Protein AF-A0A355UAX6-F1 (afdb_monomer)

Mean predicted aligned error: 2.27 Å

Nearest PDB structures (foldseek):
  1umc-assembly1_C  TM=9.844E-01  e=7.859E-01  Thermus thermophilus

pLDDT: mean 96.57, std 1.42, range [93.12, 98.5]

Radius of gyration: 12.24 Å; Cα contacts (8 Å, |Δi|>4): 28; chains: 1; bounding box: 26×17×29 Å

Solvent-accessible surface area (backbone atoms only — not comparable to full-atom values): 3289 Å² total; per-residue (Å²): 94,68,54,52,81,65,70,50,100,73,83,91,84,79,90,80,87,52,59,59,91,92,43,46,46,82,80,74,47,89,65,94,46,82,40,62,56,25,63,82,43,74,37,94,60,75,131

Foldseek 3Di:
DVCLVVVPPDDDDDDPPQDDPPRGPVRVDDDPDPQVCCVVSVHDGDD

Secondary structure (DSSP, 8-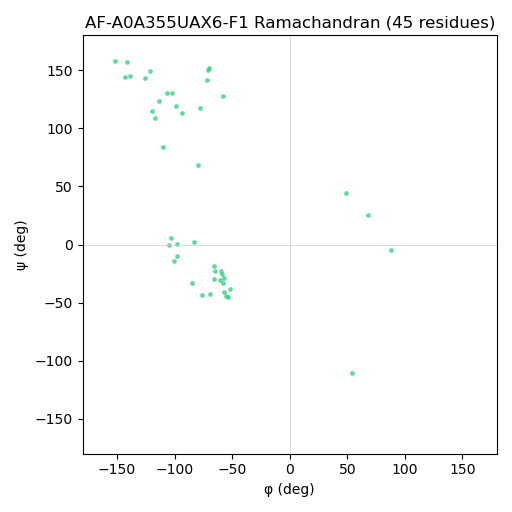state):
-HHHHTT----------SEETTEEHHHH-SSSSGGGHHHHHT-----

Structure (mmCIF, N/CA/C/O backbone):
data_AF-A0A355UAX6-F1
#
_entry.id   AF-A0A355UAX6-F1
#
loop_
_atom_site.group_PDB
_atom_site.id
_atom_site.type_symbol
_atom_site.label_atom_id
_atom_site.label_alt_id
_atom_site.label_comp_id
_atom_site.label_asym_id
_atom_site.label_entity_id
_atom_site.label_seq_id
_atom_site.pdbx_PDB_in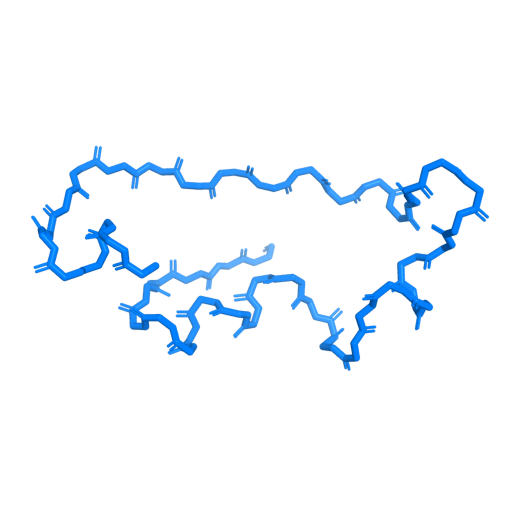s_code
_atom_site.Cartn_x
_atom_site.Cartn_y
_atom_site.Cartn_z
_atom_site.occupancy
_atom_site.B_iso_or_equiv
_atom_site.auth_seq_id
_atom_site.auth_comp_id
_atom_site.auth_asym_id
_atom_site.auth_atom_id
_atom_site.pdbx_PDB_model_num
ATOM 1 N N . ASN A 1 1 ? -3.473 -3.000 8.056 1.00 94.88 1 ASN A N 1
ATOM 2 C CA . ASN A 1 1 ? -3.774 -3.945 9.154 1.00 94.88 1 ASN A CA 1
ATOM 3 C C . ASN A 1 1 ? -4.094 -3.213 10.452 1.00 94.88 1 ASN A C 1
ATOM 5 O O . ASN A 1 1 ? -5.266 -3.077 10.746 1.00 94.88 1 ASN A O 1
ATOM 9 N N . LEU A 1 2 ? -3.108 -2.659 11.172 1.00 98.12 2 LEU A N 1
ATOM 10 C CA . LEU A 1 2 ? -3.339 -2.050 12.493 1.00 98.12 2 LEU A CA 1
ATOM 11 C C . LEU A 1 2 ? -4.444 -0.984 12.511 1.00 98.12 2 LEU A C 1
ATOM 13 O O . LEU A 1 2 ? -5.322 -1.031 13.359 1.00 98.12 2 LEU A O 1
ATOM 17 N N . ALA A 1 3 ? -4.440 -0.087 11.521 1.00 98.25 3 ALA A N 1
ATOM 18 C CA . ALA A 1 3 ? -5.474 0.933 11.375 1.00 98.25 3 ALA A CA 1
ATOM 19 C C . ALA A 1 3 ? -6.89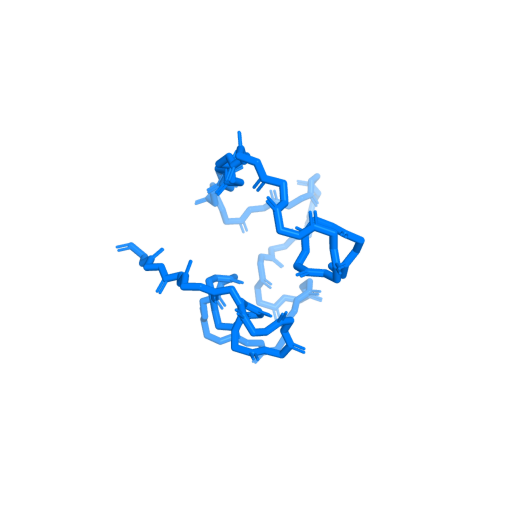6 0.366 11.237 1.00 98.25 3 ALA A C 1
ATOM 21 O O . ALA A 1 3 ? -7.825 0.989 11.729 1.00 98.25 3 ALA A O 1
ATOM 22 N N . ALA A 1 4 ? -7.053 -0.805 10.610 1.00 98.00 4 ALA A N 1
ATOM 23 C CA . ALA A 1 4 ? -8.345 -1.476 10.492 1.00 98.00 4 ALA A CA 1
ATOM 24 C C . ALA A 1 4 ? -8.748 -2.160 11.804 1.00 98.00 4 ALA A C 1
ATOM 26 O O . ALA A 1 4 ? -9.880 -2.034 12.235 1.00 98.00 4 ALA A O 1
ATOM 27 N N . VAL A 1 5 ? -7.816 -2.852 12.471 1.00 98.38 5 VAL A N 1
ATOM 28 C CA . VAL A 1 5 ? -8.095 -3.553 13.742 1.00 98.38 5 VAL A CA 1
ATOM 29 C C . VAL A 1 5 ? -8.439 -2.582 14.875 1.00 98.38 5 VAL A C 1
ATOM 31 O O . VAL A 1 5 ? -9.144 -2.949 15.808 1.00 98.38 5 VAL A O 1
ATOM 34 N N . TRP A 1 6 ? -7.900 -1.365 14.826 1.00 98.44 6 TRP A N 1
ATOM 35 C CA . TRP A 1 6 ? -8.085 -0.342 15.856 1.00 98.44 6 TRP A CA 1
ATOM 36 C C . TRP A 1 6 ? -9.085 0.750 15.472 1.00 98.44 6 TRP A C 1
ATOM 38 O O . TRP A 1 6 ? -9.184 1.732 16.204 1.00 98.44 6 TRP A O 1
ATOM 48 N N . ASP A 1 7 ? -9.769 0.620 14.332 1.00 97.69 7 ASP A N 1
ATOM 49 C CA . ASP A 1 7 ? -10.724 1.617 13.828 1.00 97.69 7 ASP A CA 1
ATOM 50 C C . ASP A 1 7 ? -10.159 3.055 13.842 1.00 97.69 7 ASP A C 1
ATOM 52 O O . ASP A 1 7 ? -10.802 4.011 14.284 1.00 97.69 7 ASP A O 1
ATOM 56 N N . LEU A 1 8 ? -8.907 3.223 13.396 1.00 98.50 8 LEU A N 1
ATOM 57 C CA . LEU A 1 8 ? -8.234 4.523 13.455 1.00 98.50 8 LEU A CA 1
ATOM 58 C C . LEU A 1 8 ? -8.813 5.505 12.421 1.00 98.50 8 LEU A C 1
ATOM 60 O O . LEU A 1 8 ? -9.019 5.123 11.267 1.00 98.50 8 LEU A O 1
ATOM 64 N N . PRO A 1 9 ? -8.960 6.801 12.765 1.00 98.12 9 PRO A N 1
ATOM 65 C CA . PRO A 1 9 ? -9.440 7.830 11.844 1.00 98.12 9 PRO A CA 1
ATOM 66 C C . PRO A 1 9 ? -8.313 8.300 10.910 1.00 98.12 9 PRO A C 1
ATOM 68 O O . PRO A 1 9 ? -7.812 9.419 11.021 1.00 98.12 9 PRO A O 1
ATOM 71 N N . VAL A 1 10 ? -7.869 7.424 10.009 1.00 97.75 10 VAL A N 1
ATOM 72 C CA . VAL A 1 10 ? -6.756 7.686 9.085 1.00 97.75 10 VAL A CA 1
ATOM 73 C C . VAL A 1 10 ? -7.181 7.556 7.630 1.00 97.75 10 VAL A C 1
ATOM 75 O O . VAL A 1 10 ? -8.033 6.743 7.280 1.00 97.75 10 VAL A O 1
ATOM 78 N N . ILE A 1 11 ? -6.527 8.333 6.768 1.00 97.44 11 ILE A N 1
ATOM 79 C CA . ILE A 1 11 ? -6.647 8.224 5.314 1.00 97.44 11 ILE A CA 1
ATOM 80 C C . ILE A 1 11 ? -5.299 7.759 4.775 1.00 97.44 11 ILE A C 1
ATOM 82 O O . ILE A 1 11 ? -4.276 8.407 4.998 1.00 97.44 11 ILE A O 1
ATOM 86 N N . PHE A 1 12 ? -5.297 6.641 4.051 1.00 97.94 12 PHE A N 1
ATOM 87 C CA . PHE A 1 12 ? -4.130 6.198 3.296 1.00 97.94 12 PHE A CA 1
ATOM 88 C C . PHE A 1 12 ? -4.233 6.723 1.870 1.00 97.94 12 PHE A C 1
ATOM 90 O O . PHE A 1 12 ? -5.098 6.296 1.109 1.00 97.94 12 PHE A O 1
ATOM 97 N N . LEU A 1 13 ? -3.334 7.635 1.509 1.00 97.69 13 LEU A N 1
ATOM 98 C CA . LEU A 1 13 ? -3.181 8.111 0.141 1.00 97.69 13 LEU A CA 1
ATOM 99 C C . LEU A 1 13 ? -1.967 7.433 -0.492 1.00 97.69 13 LEU A C 1
ATOM 101 O O . LEU A 1 13 ? -0.889 7.409 0.101 1.00 97.69 13 LEU A O 1
ATOM 105 N N . VAL A 1 14 ? -2.143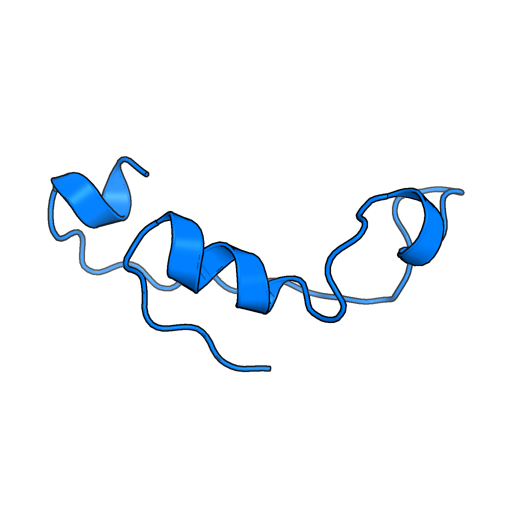 6.884 -1.693 1.00 96.56 14 VAL A N 1
ATOM 106 C CA . VAL A 1 14 ? -1.063 6.244 -2.447 1.00 96.56 14 VAL A CA 1
ATOM 107 C C . VAL A 1 14 ? -0.874 6.976 -3.763 1.00 96.56 14 VAL A C 1
ATOM 109 O O . VAL A 1 14 ? -1.741 6.931 -4.632 1.00 96.56 14 VAL A O 1
ATOM 112 N N . GLU A 1 15 ? 0.286 7.601 -3.936 1.00 96.94 15 GLU A N 1
ATOM 113 C CA . GLU A 1 15 ? 0.686 8.129 -5.235 1.00 96.94 15 GLU A CA 1
ATOM 114 C C . GLU A 1 15 ? 1.182 6.994 -6.126 1.00 96.94 15 GLU A C 1
ATOM 116 O O . GLU A 1 15 ? 2.172 6.323 -5.833 1.00 96.94 15 GLU A O 1
ATOM 121 N N . ASN A 1 16 ? 0.477 6.775 -7.233 1.00 95.25 16 ASN A N 1
ATOM 122 C CA . ASN A 1 16 ? 0.834 5.764 -8.214 1.00 95.25 16 ASN A CA 1
ATOM 123 C C . ASN A 1 16 ? 1.334 6.434 -9.499 1.00 95.25 16 ASN A C 1
ATOM 125 O O . ASN A 1 16 ? 0.580 6.622 -10.450 1.00 95.25 16 ASN A O 1
ATOM 129 N N . ASN A 1 17 ? 2.621 6.784 -9.528 1.00 95.88 17 ASN A N 1
ATOM 130 C CA . ASN A 1 17 ? 3.290 7.342 -10.711 1.00 95.88 17 ASN A CA 1
ATOM 131 C C . ASN A 1 17 ? 3.769 6.262 -11.711 1.00 95.88 17 ASN A C 1
ATOM 133 O O . ASN A 1 17 ? 4.398 6.580 -12.719 1.00 95.88 17 ASN A O 1
ATOM 137 N N . GLY A 1 18 ? 3.501 4.982 -11.426 1.00 95.75 18 GLY A N 1
ATOM 138 C CA . GLY A 1 18 ? 3.863 3.844 -12.268 1.00 95.75 18 GLY A CA 1
ATOM 139 C C . GLY A 1 18 ? 5.251 3.237 -12.028 1.00 95.75 18 GLY A C 1
ATOM 140 O O . GLY A 1 18 ? 5.538 2.207 -12.639 1.00 95.75 18 GLY A O 1
ATOM 141 N N . TYR A 1 19 ? 6.092 3.800 -11.151 1.00 96.56 19 TYR A N 1
ATOM 142 C CA . TYR A 1 19 ? 7.461 3.317 -10.925 1.00 96.56 19 TYR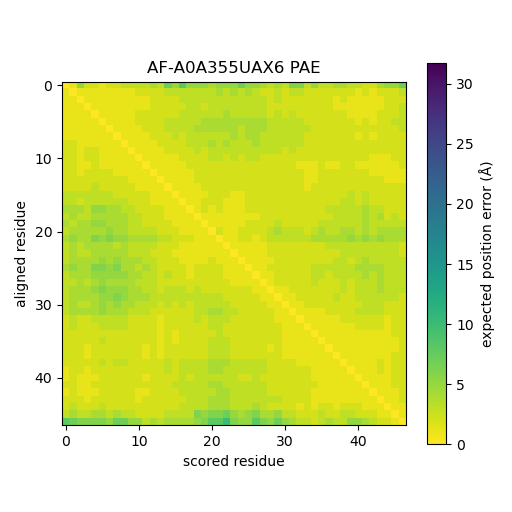 A CA 1
ATOM 143 C C . TYR A 1 19 ? 7.908 3.407 -9.461 1.00 96.56 19 TYR A C 1
ATOM 145 O O . TYR A 1 19 ? 7.637 4.373 -8.755 1.00 96.56 19 TYR A O 1
ATOM 153 N N . GLY A 1 20 ? 8.697 2.424 -9.028 1.00 96.19 20 GLY A N 1
ATOM 154 C CA . GLY A 1 20 ? 9.528 2.522 -7.831 1.00 96.19 20 GLY A CA 1
ATOM 155 C C . GLY A 1 20 ? 10.997 2.416 -8.218 1.00 96.19 20 GLY A C 1
ATOM 156 O O . GLY A 1 20 ? 11.456 1.339 -8.604 1.00 96.19 20 GLY A O 1
ATOM 157 N N . LEU A 1 21 ? 11.733 3.528 -8.127 1.00 96.44 21 LEU A N 1
ATOM 158 C CA . LEU A 1 21 ? 13.092 3.658 -8.668 1.00 96.44 21 LEU A CA 1
ATOM 159 C C . LEU A 1 21 ? 13.119 3.273 -10.164 1.00 96.44 21 LEU A C 1
ATOM 161 O O . LEU A 1 21 ? 12.549 3.978 -10.988 1.00 96.44 21 LEU A O 1
ATOM 165 N N . SER A 1 22 ? 13.743 2.148 -10.513 1.00 97.31 22 SER A N 1
ATOM 166 C CA . SER A 1 22 ? 13.832 1.610 -11.875 1.00 97.31 22 SER A CA 1
ATOM 167 C C . SER A 1 22 ? 12.804 0.512 -12.171 1.00 97.31 22 SER A C 1
ATOM 169 O O . SER A 1 22 ? 12.793 -0.032 -13.273 1.00 97.31 22 SER A O 1
ATOM 171 N N . THR A 1 23 ? 11.953 0.157 -11.204 1.00 97.50 23 THR A N 1
ATOM 172 C CA . THR A 1 23 ? 11.021 -0.971 -11.327 1.00 97.50 23 THR A CA 1
ATOM 173 C C . THR A 1 23 ? 9.626 -0.471 -11.707 1.00 97.50 23 THR A C 1
ATOM 175 O O . THR A 1 23 ? 9.036 0.284 -10.929 1.00 97.50 23 THR A O 1
ATOM 178 N N . PRO A 1 24 ? 9.064 -0.876 -12.860 1.00 96.88 24 PRO A N 1
ATOM 179 C CA . PRO A 1 24 ? 7.704 -0.504 -13.235 1.00 96.88 24 PRO A CA 1
ATOM 180 C C . PRO A 1 24 ? 6.670 -1.216 -12.348 1.00 96.88 24 PRO A C 1
ATOM 182 O O . PRO A 1 24 ? 6.893 -2.329 -11.869 1.00 96.88 24 PRO A O 1
ATOM 185 N N . SER A 1 25 ? 5.502 -0.600 -12.166 1.00 95.19 25 SER A N 1
ATOM 186 C CA . SER A 1 25 ? 4.417 -1.088 -11.296 1.00 95.19 25 SER A CA 1
ATOM 187 C C . SER A 1 25 ? 4.003 -2.543 -11.565 1.00 95.19 25 SER A C 1
ATOM 189 O O . SER A 1 25 ? 3.796 -3.306 -10.623 1.00 95.19 25 SER A O 1
ATOM 191 N N . LYS A 1 26 ? 3.978 -2.959 -12.840 1.00 95.12 26 LYS A N 1
ATOM 192 C CA . LYS A 1 26 ? 3.660 -4.334 -13.279 1.00 95.12 26 LYS A CA 1
ATOM 193 C C . LYS A 1 26 ? 4.595 -5.420 -12.719 1.00 95.12 26 LYS A C 1
ATOM 195 O O . LYS A 1 26 ? 4.206 -6.587 -12.663 1.00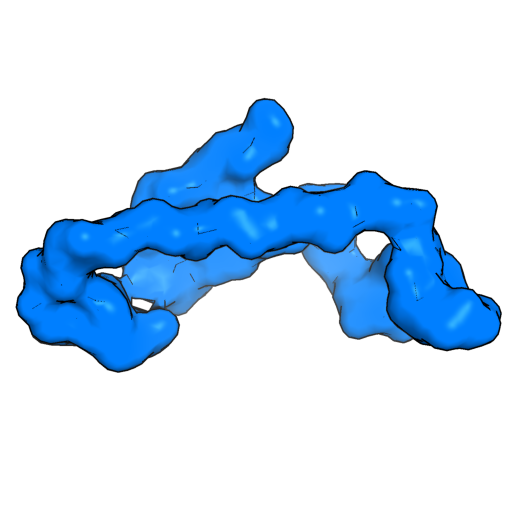 95.12 26 LYS A O 1
ATOM 200 N N . ASP A 1 27 ? 5.809 -5.034 -12.326 1.00 97.06 27 ASP A N 1
ATOM 201 C CA . ASP A 1 27 ? 6.821 -5.926 -11.754 1.00 97.06 27 ASP A CA 1
ATOM 202 C C . ASP A 1 27 ? 6.874 -5.810 -10.219 1.00 97.06 27 ASP A C 1
ATOM 204 O O . ASP A 1 27 ? 7.424 -6.685 -9.553 1.00 97.06 27 ASP A O 1
ATOM 208 N N . GLN A 1 28 ? 6.265 -4.768 -9.637 1.00 95.44 28 GLN A N 1
ATOM 209 C CA . GLN A 1 28 ? 6.200 -4.566 -8.185 1.00 95.44 28 GLN A CA 1
ATOM 210 C C . GLN A 1 28 ? 5.046 -5.314 -7.514 1.00 95.44 28 GLN A C 1
ATOM 212 O O . GLN A 1 28 ? 5.152 -5.724 -6.356 1.00 95.44 28 GLN A O 1
ATOM 217 N N . PHE A 1 29 ? 3.917 -5.467 -8.204 1.00 93.50 29 PHE A N 1
ATOM 218 C CA . PHE A 1 29 ? 2.732 -6.123 -7.661 1.00 93.50 29 PHE A CA 1
ATOM 219 C C . PHE A 1 29 ? 1.886 -6.765 -8.761 1.00 93.50 29 PHE A C 1
ATOM 221 O O . PHE A 1 29 ? 1.967 -6.409 -9.931 1.00 93.50 29 PHE A O 1
ATOM 228 N N . ARG A 1 30 ? 1.075 -7.753 -8.367 1.00 93.94 30 ARG A N 1
ATOM 229 C CA . ARG A 1 30 ? 0.192 -8.509 -9.273 1.00 93.94 30 ARG A CA 1
ATOM 230 C C . ARG A 1 30 ? -1.258 -8.021 -9.283 1.00 93.94 30 ARG A C 1
ATOM 232 O O . ARG A 1 30 ? -2.028 -8.476 -10.119 1.00 93.94 30 ARG A O 1
ATOM 239 N N . CYS A 1 31 ? -1.636 -7.135 -8.363 1.00 94.19 31 CYS A N 1
ATOM 240 C CA . CYS A 1 31 ? -2.955 -6.501 -8.367 1.00 94.19 31 CYS A CA 1
ATOM 241 C C . CYS A 1 31 ? -3.072 -5.501 -9.522 1.00 94.19 31 CYS A C 1
ATOM 243 O O . CYS A 1 31 ? -2.073 -4.887 -9.903 1.00 94.19 31 CYS A O 1
ATOM 245 N N . ALA A 1 32 ? -4.286 -5.318 -10.043 1.00 93.12 32 ALA A N 1
ATOM 246 C CA . ALA A 1 32 ? -4.548 -4.355 -11.109 1.00 93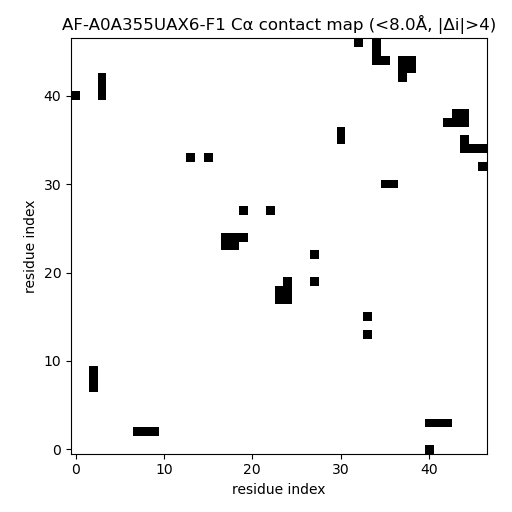.12 32 ALA A CA 1
ATOM 247 C C . ALA A 1 32 ? -4.412 -2.917 -10.587 1.00 93.12 32 ALA A C 1
ATOM 249 O O . ALA A 1 32 ? -3.763 -2.080 -11.216 1.00 93.12 32 ALA A O 1
ATOM 250 N N . HIS A 1 33 ? -4.945 -2.660 -9.391 1.00 95.12 33 HIS A N 1
ATOM 251 C CA . HIS A 1 33 ? -4.834 -1.382 -8.703 1.00 95.12 33 HIS A CA 1
ATOM 252 C C . HIS A 1 33 ? -4.261 -1.584 -7.299 1.00 95.12 33 HIS A C 1
ATOM 254 O O . HIS A 1 33 ? -4.578 -2.551 -6.610 1.00 95.12 33 HIS A O 1
ATOM 260 N N . ILE A 1 34 ? -3.425 -0.651 -6.824 1.00 96.00 34 ILE A N 1
ATOM 261 C CA . ILE A 1 34 ? -2.911 -0.715 -5.441 1.00 96.00 34 ILE A CA 1
ATOM 262 C C . ILE A 1 34 ? -4.074 -0.652 -4.434 1.00 96.00 34 ILE A C 1
ATOM 264 O O . ILE A 1 34 ? -4.005 -1.288 -3.381 1.00 96.00 34 ILE A O 1
ATOM 268 N N . ALA A 1 35 ? -5.158 0.047 -4.796 1.00 96.75 35 ALA A N 1
ATOM 269 C CA . ALA A 1 35 ? -6.395 0.120 -4.028 1.00 96.75 35 ALA A CA 1
ATOM 270 C C . ALA A 1 35 ? -7.019 -1.263 -3.754 1.00 96.75 35 ALA A C 1
ATOM 272 O O . ALA A 1 35 ? -7.601 -1.445 -2.688 1.00 96.75 35 ALA A O 1
ATOM 273 N N . ASP A 1 36 ? -6.819 -2.272 -4.612 1.00 96.56 36 ASP A N 1
ATOM 274 C CA . ASP A 1 36 ? -7.365 -3.629 -4.417 1.00 96.56 36 ASP A CA 1
ATOM 275 C C . ASP A 1 36 ? -6.882 -4.270 -3.104 1.00 96.56 36 ASP A C 1
ATOM 277 O O . ASP A 1 36 ? -7.559 -5.109 -2.509 1.00 96.56 36 ASP A O 1
ATOM 281 N N . LYS A 1 37 ? -5.718 -3.839 -2.597 1.00 96.25 37 LYS A N 1
ATOM 282 C CA . LYS A 1 37 ? -5.178 -4.296 -1.309 1.00 96.25 37 LYS A CA 1
ATOM 283 C C . LYS A 1 37 ? -6.040 -3.874 -0.115 1.00 96.25 37 LYS A C 1
ATOM 285 O O . LYS A 1 37 ? -5.953 -4.524 0.924 1.00 96.25 37 LYS A O 1
ATOM 290 N N . GLY A 1 38 ? -6.858 -2.826 -0.247 1.00 97.31 38 GLY A N 1
ATOM 291 C CA . GLY A 1 38 ? -7.777 -2.368 0.802 1.00 97.31 38 GLY A CA 1
ATOM 292 C C . GLY A 1 38 ? -8.749 -3.463 1.241 1.00 97.31 38 GLY A C 1
ATOM 293 O O . GLY A 1 38 ? -8.903 -3.693 2.441 1.00 97.31 38 GLY A O 1
ATOM 294 N N . ILE A 1 39 ? -9.268 -4.239 0.280 1.00 96.44 39 ILE A N 1
ATOM 295 C CA . ILE A 1 39 ? -10.177 -5.374 0.517 1.00 96.44 39 ILE A CA 1
ATOM 296 C C . ILE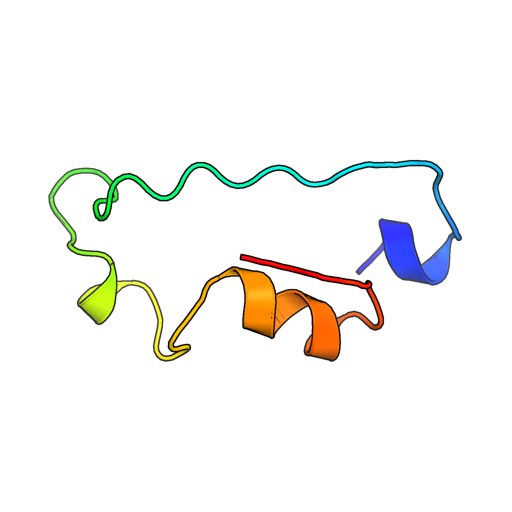 A 1 39 ? -9.549 -6.380 1.488 1.00 96.44 39 ILE A C 1
ATOM 298 O O . ILE A 1 39 ? -10.193 -6.813 2.440 1.00 96.44 39 ILE A O 1
ATOM 302 N N . GLY A 1 40 ? -8.266 -6.702 1.297 1.00 97.19 40 GLY A N 1
ATOM 303 C CA . GLY A 1 40 ? -7.541 -7.651 2.147 1.00 97.19 40 GLY A CA 1
ATOM 304 C C . GLY A 1 40 ? -7.341 -7.181 3.591 1.00 97.19 40 GLY A C 1
ATOM 305 O O . GLY A 1 40 ? -7.072 -8.001 4.465 1.00 97.19 40 GLY A O 1
ATOM 306 N N . TYR A 1 41 ? -7.481 -5.881 3.858 1.00 97.75 41 TYR A N 1
ATOM 307 C CA . TYR A 1 41 ? -7.420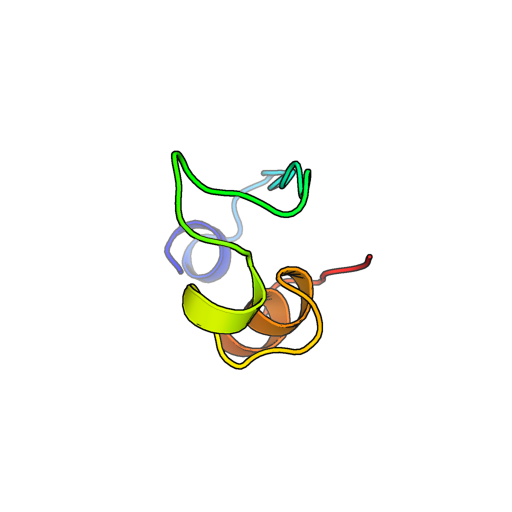 -5.312 5.205 1.00 97.75 41 TYR A CA 1
ATOM 308 C C . TYR A 1 41 ? -8.792 -4.917 5.762 1.00 97.75 41 TYR A C 1
ATOM 310 O O . TYR A 1 41 ? -8.836 -4.418 6.882 1.00 97.75 41 TYR A O 1
ATOM 318 N N . GLY A 1 42 ? -9.883 -5.107 5.010 1.00 97.31 42 GLY A N 1
ATOM 319 C CA . GLY A 1 42 ? -11.212 -4.624 5.397 1.00 97.31 42 GLY A CA 1
ATOM 320 C C . GLY A 1 42 ? -11.339 -3.096 5.382 1.00 97.31 42 GLY A C 1
ATOM 321 O O . GLY A 1 42 ? -12.154 -2.550 6.116 1.00 97.31 42 GLY A O 1
ATOM 322 N N . ILE A 1 43 ? -10.524 -2.402 4.580 1.00 98.00 43 ILE A N 1
ATOM 323 C CA . ILE A 1 43 ? -10.529 -0.937 4.457 1.00 98.00 43 ILE A CA 1
ATOM 324 C C . ILE A 1 43 ? -11.165 -0.558 3.118 1.00 98.00 43 ILE A C 1
ATOM 326 O O . ILE A 1 43 ? -10.753 -1.076 2.078 1.00 98.00 43 ILE A O 1
ATOM 330 N N . GLU A 1 44 ? -12.134 0.365 3.134 1.00 97.56 44 GLU A N 1
ATOM 331 C CA . GLU A 1 44 ? -12.689 0.945 1.906 1.00 97.56 44 GLU A CA 1
ATOM 332 C C . GLU A 1 44 ? -11.573 1.605 1.087 1.00 97.56 44 GLU A C 1
ATOM 334 O O . GLU A 1 44 ? -10.808 2.431 1.586 1.00 97.56 44 GLU A O 1
ATOM 339 N N . SER A 1 45 ? -11.485 1.245 -0.189 1.00 97.44 45 SER A N 1
ATOM 340 C CA . SER A 1 45 ? -10.464 1.744 -1.098 1.00 97.44 45 SER A CA 1
ATOM 341 C C . SER A 1 45 ? -11.055 2.041 -2.470 1.00 97.44 45 SER A C 1
ATOM 343 O O . SER A 1 45 ? -11.983 1.375 -2.932 1.00 97.44 45 SER A O 1
ATOM 345 N N . LYS A 1 46 ? -10.530 3.087 -3.113 1.00 95.88 46 LYS A N 1
ATOM 346 C CA . LYS A 1 46 ? -10.948 3.567 -4.435 1.00 95.88 46 LYS A CA 1
ATOM 347 C C . LYS A 1 46 ? -9.720 4.021 -5.224 1.00 95.88 46 LYS A C 1
ATOM 349 O O . LYS A 1 46 ? -8.680 4.301 -4.624 1.00 95.88 46 LYS A O 1
ATOM 354 N N . THR A 1 47 ? -9.850 4.026 -6.549 1.00 93.25 47 THR A N 1
ATOM 355 C CA . THR A 1 47 ? -8.791 4.430 -7.492 1.00 93.25 47 THR A CA 1
ATOM 356 C C . THR A 1 47 ? -9.107 5.790 -8.079 1.00 93.25 47 THR A C 1
ATOM 358 O O . THR A 1 47 ? -10.318 6.080 -8.212 1.00 93.25 47 THR A O 1
#

Sequence (47 aa):
NLAAVWDLPVIFLVENNGYGLSTPSKDQFRCAHIADKGIGYGIESKT